Protein AF-A0A7K2YX66-F1 (afdb_monomer_lite)

Sequence (63 aa):
MTDALWSRLSQDARAEVDRLITEGRNIQAIVSMRESAGPPTPGIHACVDLLQWRFEELGLPSA

Structure (mmCIF, N/CA/C/O backbone):
data_AF-A0A7K2YX66-F1
#
_entry.id   AF-A0A7K2YX66-F1
#
loop_
_atom_site.group_PDB
_atom_site.id
_atom_site.type_symbol
_atom_site.label_atom_id
_atom_site.label_alt_id
_atom_site.label_comp_id
_atom_site.label_asym_id
_atom_site.label_entity_id
_atom_site.label_seq_id
_atom_site.pdbx_PDB_ins_code
_atom_site.Cartn_x
_atom_site.Cartn_y
_atom_site.Cartn_z
_atom_site.occupancy
_atom_site.B_iso_or_equiv
_atom_site.auth_seq_id
_atom_site.auth_comp_id
_atom_site.auth_asym_id
_atom_site.auth_atom_id
_atom_site.pdbx_PDB_model_num
ATOM 1 N N . MET A 1 1 ? -2.404 -10.734 -8.613 1.00 58.88 1 MET A N 1
ATOM 2 C CA . MET A 1 1 ? -1.072 -10.255 -9.070 1.00 58.88 1 MET A CA 1
ATOM 3 C C . MET A 1 1 ? -0.331 -9.460 -8.000 1.00 58.88 1 MET A C 1
ATOM 5 O O . MET A 1 1 ? 0.883 -9.339 -8.081 1.00 58.88 1 MET A O 1
ATOM 9 N N . THR A 1 2 ? -1.034 -8.969 -6.987 1.00 70.19 2 THR A N 1
ATOM 10 C CA . THR A 1 2 ? -0.506 -8.175 -5.880 1.00 70.19 2 THR A CA 1
ATOM 11 C C . THR A 1 2 ? 0.589 -8.860 -5.058 1.00 70.19 2 THR A C 1
ATOM 13 O O . THR A 1 2 ? 1.634 -8.266 -4.800 1.00 70.19 2 THR A O 1
ATOM 16 N N . ASP A 1 3 ? 0.410 -10.150 -4.766 1.00 75.00 3 ASP A N 1
ATOM 17 C CA . ASP A 1 3 ? 1.396 -10.992 -4.075 1.00 75.00 3 ASP A CA 1
ATOM 18 C C . ASP A 1 3 ? 2.748 -11.083 -4.820 1.00 75.00 3 ASP A C 1
ATOM 20 O O . ASP A 1 3 ? 3.818 -11.108 -4.212 1.00 75.00 3 ASP A O 1
ATOM 24 N N . ALA A 1 4 ? 2.731 -11.005 -6.156 1.00 86.19 4 ALA A N 1
ATOM 25 C CA . ALA A 1 4 ? 3.949 -11.017 -6.967 1.00 86.19 4 ALA A CA 1
ATOM 26 C C . ALA A 1 4 ? 4.756 -9.713 -6.846 1.00 86.19 4 ALA A C 1
ATOM 28 O O . ALA A 1 4 ? 5.976 -9.732 -6.983 1.00 86.19 4 ALA A O 1
ATOM 29 N N . LEU A 1 5 ? 4.105 -8.571 -6.597 1.00 91.06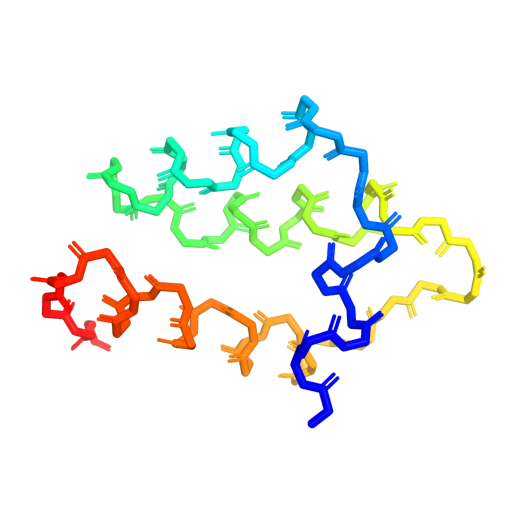 5 LEU A N 1
ATOM 30 C CA . LEU A 1 5 ? 4.814 -7.324 -6.305 1.00 91.06 5 LEU A CA 1
ATOM 31 C C . LEU A 1 5 ? 5.290 -7.295 -4.850 1.00 91.06 5 LEU A C 1
ATOM 33 O O . LEU A 1 5 ? 6.432 -6.928 -4.591 1.00 91.06 5 LEU A O 1
ATOM 37 N N . TRP A 1 6 ? 4.448 -7.733 -3.913 1.00 94.31 6 TRP A N 1
ATOM 38 C CA . TRP A 1 6 ? 4.798 -7.805 -2.495 1.00 94.31 6 TRP A CA 1
ATOM 39 C C . TRP A 1 6 ? 6.017 -8.698 -2.241 1.00 94.31 6 TRP A C 1
ATOM 41 O O . TRP A 1 6 ? 6.949 -8.306 -1.539 1.00 94.31 6 TRP A O 1
ATOM 51 N N . SER A 1 7 ? 6.064 -9.865 -2.887 1.00 93.25 7 SER A N 1
ATOM 52 C CA . SER A 1 7 ? 7.181 -10.811 -2.783 1.00 93.25 7 SER A CA 1
ATOM 53 C C . SER A 1 7 ? 8.511 -10.264 -3.315 1.00 93.25 7 SER A C 1
ATOM 55 O O . SER A 1 7 ? 9.566 -10.686 -2.841 1.00 93.25 7 SER A O 1
ATOM 57 N N . ARG A 1 8 ? 8.486 -9.290 -4.235 1.00 93.25 8 ARG A N 1
ATOM 58 C CA . ARG A 1 8 ? 9.692 -8.618 -4.755 1.00 93.25 8 ARG A CA 1
ATOM 59 C C . ARG A 1 8 ? 10.300 -7.619 -3.778 1.00 93.25 8 ARG A C 1
ATOM 61 O O . ARG A 1 8 ? 11.481 -7.311 -3.897 1.00 93.25 8 ARG A O 1
ATOM 68 N N . LEU A 1 9 ? 9.510 -7.100 -2.842 1.00 94.31 9 LEU A N 1
ATOM 69 C CA . LEU A 1 9 ? 10.007 -6.196 -1.813 1.00 94.31 9 LEU A CA 1
ATOM 70 C C . LEU A 1 9 ? 10.815 -6.986 -0.780 1.00 94.31 9 LEU A C 1
ATOM 72 O O . LEU A 1 9 ? 10.416 -8.087 -0.382 1.00 94.31 9 LEU A O 1
ATOM 76 N N . SER A 1 10 ? 11.929 -6.410 -0.324 1.00 95.06 10 SER A N 1
ATOM 77 C CA . SER A 1 10 ? 12.659 -6.915 0.840 1.00 95.06 10 SER A CA 1
ATOM 78 C C . SER A 1 10 ? 11.807 -6.796 2.105 1.00 95.06 10 SER A C 1
ATOM 80 O O . SER A 1 10 ? 10.818 -6.063 2.140 1.00 95.06 10 SER A O 1
ATOM 82 N N . GLN A 1 11 ? 12.196 -7.495 3.169 1.00 95.12 11 GLN A N 1
ATOM 83 C CA . GLN A 1 11 ? 11.489 -7.415 4.447 1.00 95.12 11 GLN A CA 1
ATOM 84 C C . GLN A 1 11 ? 11.431 -5.978 4.993 1.00 95.12 11 GLN A C 1
ATOM 86 O O . GLN A 1 11 ? 10.369 -5.544 5.433 1.00 95.12 11 GLN A O 1
ATOM 91 N N . ASP A 1 12 ? 12.530 -5.227 4.891 1.00 95.62 12 ASP A N 1
ATOM 92 C CA . ASP A 1 12 ? 12.584 -3.832 5.343 1.00 95.62 12 ASP A CA 1
ATOM 93 C C . ASP A 1 12 ? 11.657 -2.931 4.518 1.00 95.62 12 ASP A C 1
ATOM 95 O O . ASP A 1 12 ? 10.935 -2.104 5.070 1.00 95.62 12 ASP A O 1
ATOM 99 N N . ALA A 1 13 ? 11.607 -3.136 3.197 1.00 96.12 13 ALA A N 1
ATOM 100 C CA . ALA A 1 13 ? 10.706 -2.390 2.324 1.00 96.12 13 ALA A CA 1
ATOM 101 C C . ALA A 1 13 ? 9.231 -2.711 2.607 1.00 96.12 13 ALA A C 1
ATOM 103 O O . ALA A 1 13 ? 8.391 -1.816 2.587 1.00 96.12 13 ALA A O 1
ATOM 104 N N . ARG A 1 14 ? 8.906 -3.973 2.912 1.00 97.00 14 ARG A N 1
ATOM 105 C CA . ARG A 1 14 ? 7.552 -4.374 3.327 1.00 97.00 14 ARG A CA 1
ATOM 106 C C . ARG A 1 14 ? 7.142 -3.694 4.632 1.00 97.00 14 ARG A C 1
ATOM 108 O O . ARG A 1 14 ? 6.050 -3.140 4.704 1.00 97.00 14 ARG A O 1
ATOM 115 N N . ALA A 1 15 ? 8.030 -3.691 5.626 1.00 97.25 15 ALA A N 1
ATOM 116 C CA . ALA A 1 15 ? 7.780 -3.034 6.906 1.00 97.25 15 ALA A CA 1
ATOM 117 C C . ALA A 1 15 ? 7.578 -1.518 6.745 1.00 97.25 15 ALA A C 1
ATOM 119 O O . ALA A 1 15 ? 6.674 -0.949 7.355 1.00 97.25 15 ALA A O 1
ATOM 120 N N . GLU A 1 16 ? 8.375 -0.869 5.893 1.00 97.44 16 GLU A N 1
ATOM 121 C CA . GLU A 1 16 ? 8.224 0.559 5.606 1.00 97.44 16 GLU A CA 1
ATOM 122 C C . GLU A 1 16 ? 6.906 0.866 4.890 1.00 97.44 16 GLU A C 1
ATOM 124 O O . GLU A 1 16 ? 6.218 1.820 5.249 1.00 97.44 16 GLU A O 1
ATOM 129 N N . VAL A 1 17 ? 6.509 0.042 3.918 1.00 97.00 17 VAL A N 1
ATOM 130 C CA . VAL A 1 17 ? 5.210 0.180 3.248 1.00 97.00 17 VAL A CA 1
ATOM 131 C C . VAL A 1 17 ? 4.067 0.078 4.255 1.00 97.00 17 VAL A C 1
ATOM 133 O O . VAL A 1 17 ? 3.213 0.961 4.281 1.00 97.00 17 VAL A O 1
ATOM 136 N N . ASP A 1 18 ? 4.068 -0.932 5.124 1.00 97.56 18 ASP A N 1
ATOM 137 C CA . ASP A 1 18 ? 3.027 -1.095 6.146 1.00 97.56 18 ASP A CA 1
ATOM 138 C C . ASP A 1 18 ? 2.976 0.088 7.120 1.00 97.56 18 ASP A C 1
ATOM 140 O O . ASP A 1 18 ? 1.897 0.588 7.456 1.00 97.56 18 AS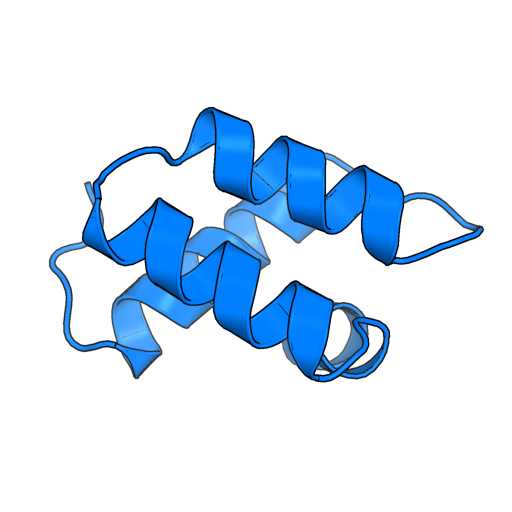P A O 1
ATOM 144 N N . ARG A 1 19 ? 4.141 0.598 7.5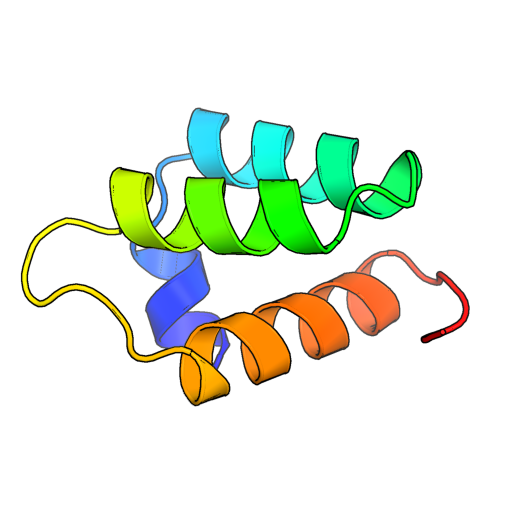34 1.00 97.75 19 ARG A N 1
ATOM 145 C CA . ARG A 1 19 ? 4.240 1.799 8.371 1.00 97.75 19 ARG A CA 1
ATOM 146 C C . ARG A 1 19 ? 3.635 3.020 7.676 1.00 97.75 19 ARG A C 1
ATOM 148 O O . ARG A 1 19 ? 2.840 3.741 8.266 1.00 97.75 19 ARG A O 1
ATOM 155 N N . LEU A 1 20 ? 3.962 3.244 6.407 1.00 97.88 20 LEU A N 1
ATOM 156 C CA . LEU A 1 20 ? 3.416 4.366 5.643 1.00 97.88 20 LEU A CA 1
ATOM 157 C C . LEU A 1 20 ? 1.897 4.252 5.467 1.00 97.88 20 LEU A C 1
ATOM 159 O O . LEU A 1 20 ? 1.202 5.262 5.550 1.00 97.88 20 LEU A O 1
ATOM 163 N N . ILE A 1 21 ? 1.373 3.042 5.273 1.00 96.38 21 ILE A N 1
ATOM 164 C CA . ILE A 1 21 ? -0.070 2.790 5.150 1.00 96.38 21 ILE A CA 1
ATOM 165 C C . ILE A 1 21 ? -0.790 3.071 6.470 1.00 96.38 21 ILE A C 1
ATOM 167 O O . ILE A 1 21 ? -1.783 3.795 6.486 1.00 96.38 21 ILE A O 1
ATOM 171 N N . THR A 1 22 ? -0.266 2.559 7.585 1.00 96.00 22 THR A N 1
ATOM 172 C CA . THR A 1 22 ? -0.833 2.803 8.925 1.00 96.00 22 THR A CA 1
ATOM 173 C C . THR A 1 22 ? -0.791 4.281 9.331 1.00 96.00 22 THR A C 1
ATOM 175 O O . THR A 1 22 ? -1.680 4.744 10.040 1.00 96.00 22 THR A O 1
ATOM 178 N N . GLU A 1 23 ? 0.177 5.052 8.827 1.00 96.19 23 GLU A N 1
ATOM 179 C CA . GLU A 1 23 ? 0.259 6.513 8.984 1.00 96.19 23 GLU A CA 1
ATOM 180 C C . GLU A 1 23 ? -0.650 7.302 8.013 1.00 96.19 23 GLU A C 1
ATOM 182 O O . GLU A 1 23 ? -0.668 8.534 8.053 1.00 96.19 23 GLU A O 1
ATOM 187 N N . GLY A 1 24 ? -1.379 6.638 7.106 1.00 94.88 24 GLY A N 1
ATOM 188 C CA . GLY A 1 24 ? -2.212 7.282 6.078 1.00 94.88 24 GLY A CA 1
ATOM 189 C C . GLY A 1 24 ? -1.417 7.936 4.936 1.00 94.88 24 GLY A C 1
ATOM 190 O O . GLY A 1 24 ? -1.945 8.748 4.173 1.00 94.88 24 GLY A O 1
ATOM 191 N N . ARG A 1 25 ? -0.131 7.603 4.792 1.00 96.94 25 ARG A N 1
ATOM 192 C CA . ARG A 1 25 ? 0.820 8.183 3.827 1.00 96.94 25 ARG A CA 1
ATOM 193 C C . ARG A 1 25 ? 0.870 7.379 2.525 1.00 96.94 25 ARG A C 1
ATOM 195 O O . ARG A 1 25 ? 1.922 6.919 2.079 1.00 96.94 25 ARG A O 1
ATOM 202 N N . ASN A 1 26 ? -0.288 7.241 1.885 1.00 95.69 26 ASN A N 1
ATOM 203 C CA . ASN A 1 26 ? -0.506 6.358 0.731 1.00 95.69 26 ASN A CA 1
ATOM 204 C C . ASN A 1 26 ? 0.395 6.662 -0.476 1.00 95.69 26 ASN A C 1
ATOM 206 O O . ASN A 1 26 ? 0.904 5.748 -1.123 1.00 95.69 26 ASN A O 1
ATOM 210 N N . ILE A 1 27 ? 0.632 7.942 -0.776 1.00 96.56 27 ILE A N 1
ATOM 211 C CA . ILE A 1 27 ? 1.495 8.338 -1.901 1.00 96.56 27 ILE A CA 1
ATOM 212 C C . ILE A 1 27 ? 2.939 7.901 -1.636 1.00 96.56 27 ILE A C 1
ATOM 214 O O . ILE A 1 27 ? 3.599 7.369 -2.527 1.00 96.56 27 ILE A O 1
ATOM 218 N N . GLN A 1 28 ? 3.428 8.082 -0.409 1.00 97.62 28 GLN A N 1
ATOM 219 C CA . GLN A 1 28 ? 4.773 7.665 -0.024 1.00 97.62 28 GLN A CA 1
ATOM 220 C C . GLN A 1 28 ? 4.906 6.143 -0.009 1.00 97.62 28 GLN A C 1
ATOM 222 O O . GLN A 1 28 ? 5.940 5.637 -0.436 1.00 97.62 28 GLN A O 1
ATOM 227 N N . ALA A 1 29 ? 3.864 5.412 0.401 1.00 97.31 29 ALA A N 1
ATOM 228 C CA . ALA A 1 29 ? 3.841 3.955 0.297 1.00 97.31 29 ALA A CA 1
ATOM 229 C C . ALA A 1 29 ? 4.008 3.505 -1.165 1.00 97.31 29 ALA A C 1
ATOM 231 O O . ALA A 1 29 ? 4.861 2.672 -1.459 1.00 97.31 29 ALA A O 1
ATOM 232 N N . ILE A 1 30 ? 3.282 4.125 -2.105 1.00 96.44 30 ILE A N 1
ATOM 233 C CA . ILE A 1 30 ? 3.410 3.842 -3.545 1.00 96.44 30 ILE A CA 1
ATOM 234 C C . ILE A 1 30 ? 4.816 4.170 -4.064 1.00 96.44 30 ILE A C 1
ATOM 236 O O . ILE A 1 30 ? 5.382 3.388 -4.828 1.00 96.44 30 ILE A O 1
ATOM 240 N N . VAL A 1 31 ? 5.402 5.303 -3.664 1.00 96.56 31 VAL A N 1
ATOM 241 C CA . VAL A 1 31 ? 6.784 5.652 -4.042 1.00 96.56 31 VAL A CA 1
ATOM 242 C C . VAL A 1 31 ? 7.762 4.594 -3.526 1.00 96.56 31 VAL A C 1
ATOM 244 O O . VAL A 1 31 ? 8.529 4.050 -4.320 1.00 96.56 31 VAL A O 1
ATOM 247 N N . SER A 1 32 ? 7.659 4.223 -2.247 1.00 96.50 32 SER A N 1
ATOM 248 C CA . SER A 1 32 ? 8.506 3.203 -1.619 1.00 96.50 32 SER A CA 1
ATOM 249 C C . SER A 1 32 ? 8.411 1.848 -2.332 1.00 96.50 32 SER A C 1
ATOM 251 O O . SER A 1 32 ? 9.440 1.241 -2.643 1.00 96.50 32 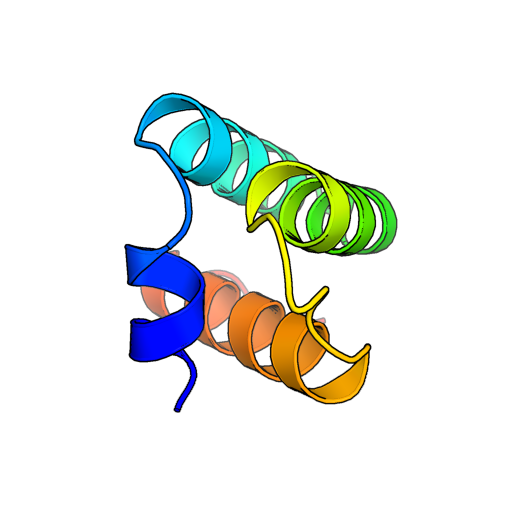SER A O 1
ATOM 253 N N . MET A 1 33 ? 7.198 1.410 -2.699 1.00 95.88 33 MET A N 1
ATOM 254 C CA . MET A 1 33 ? 6.985 0.191 -3.492 1.00 95.88 33 MET A CA 1
ATOM 255 C C . MET A 1 33 ? 7.730 0.244 -4.832 1.00 95.88 33 MET A C 1
ATOM 257 O O . MET A 1 33 ? 8.338 -0.742 -5.245 1.00 95.88 33 MET A O 1
ATOM 261 N N . ARG A 1 34 ? 7.687 1.381 -5.535 1.00 95.44 34 ARG A N 1
ATOM 262 C CA . ARG A 1 34 ? 8.307 1.526 -6.863 1.00 95.44 34 ARG A CA 1
ATOM 263 C C . ARG A 1 34 ? 9.825 1.563 -6.803 1.00 95.44 34 ARG A C 1
ATOM 265 O O . ARG A 1 34 ? 10.465 0.986 -7.6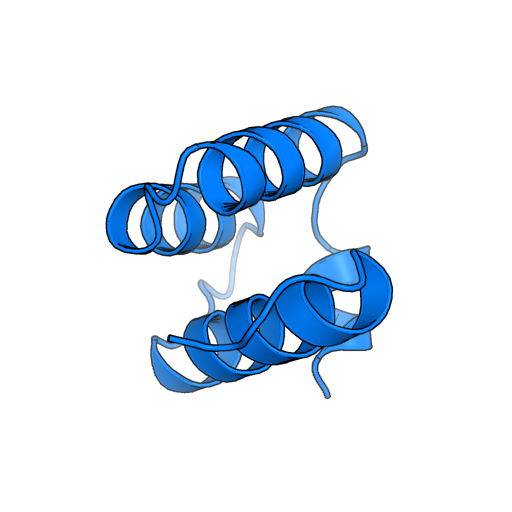79 1.00 95.44 34 ARG A O 1
ATOM 272 N N . GLU A 1 35 ? 10.381 2.227 -5.798 1.00 94.81 35 GLU A N 1
ATOM 273 C CA . GLU A 1 35 ? 11.829 2.326 -5.599 1.00 94.81 35 GLU A CA 1
ATOM 274 C C . GLU A 1 35 ? 12.423 0.996 -5.125 1.00 94.81 35 GLU A C 1
ATOM 276 O O . GLU A 1 35 ? 13.490 0.594 -5.586 1.00 94.81 35 GLU A O 1
ATOM 281 N N . SER A 1 36 ? 11.697 0.264 -4.278 1.00 94.88 36 SER A N 1
ATOM 282 C CA . SER A 1 36 ? 12.202 -0.958 -3.643 1.00 94.88 36 SER A CA 1
ATOM 283 C C . SER A 1 36 ? 11.957 -2.240 -4.448 1.00 94.88 36 SER A C 1
ATOM 285 O O . SER A 1 36 ? 12.610 -3.248 -4.198 1.00 94.88 36 SER A O 1
ATOM 287 N N . ALA A 1 37 ? 11.044 -2.240 -5.426 1.00 92.38 37 ALA A N 1
ATOM 288 C CA . ALA A 1 37 ? 10.715 -3.439 -6.210 1.00 92.38 37 ALA A CA 1
ATOM 289 C C . ALA A 1 37 ? 11.764 -3.821 -7.272 1.00 92.38 37 ALA A C 1
ATOM 291 O O . ALA A 1 37 ? 11.661 -4.899 -7.873 1.00 92.38 37 ALA A O 1
ATOM 292 N N . GLY A 1 38 ? 12.738 -2.945 -7.542 1.00 88.81 38 GLY A N 1
ATOM 293 C CA . GLY A 1 38 ? 13.743 -3.126 -8.591 1.00 88.81 38 GLY A CA 1
ATOM 294 C C . GLY A 1 38 ? 13.160 -3.218 -10.016 1.00 88.81 38 GLY A C 1
ATOM 295 O O . GLY A 1 38 ? 11.946 -3.110 -10.216 1.00 88.81 38 GLY A O 1
ATOM 296 N N . PRO A 1 39 ? 14.003 -3.405 -11.048 1.00 87.81 39 PRO A N 1
ATOM 297 C CA . PRO A 1 39 ? 13.544 -3.554 -12.428 1.00 87.81 39 PRO A CA 1
ATOM 298 C C . PRO A 1 39 ? 12.817 -4.895 -12.686 1.00 87.81 39 PRO A C 1
ATOM 300 O O . PRO A 1 39 ? 13.265 -5.928 -12.195 1.00 87.81 39 PRO A O 1
ATOM 303 N N . PRO A 1 40 ? 11.737 -4.916 -13.493 1.00 90.12 40 PRO A N 1
ATOM 304 C CA . PRO A 1 40 ? 11.074 -3.750 -14.069 1.00 90.12 40 PRO A CA 1
ATOM 305 C C . PRO A 1 40 ? 10.265 -3.000 -13.006 1.00 90.12 40 PRO A C 1
ATOM 307 O O . PRO A 1 40 ? 9.540 -3.617 -12.218 1.00 90.12 40 PRO A O 1
ATOM 310 N N . THR A 1 41 ? 10.370 -1.670 -13.008 1.00 91.75 41 THR A N 1
ATOM 311 C CA . THR A 1 41 ? 9.637 -0.813 -12.072 1.00 91.75 41 THR A CA 1
ATOM 312 C C . THR A 1 41 ? 8.132 -1.055 -12.215 1.00 91.75 41 THR A C 1
ATOM 314 O O . THR A 1 41 ? 7.617 -1.007 -13.336 1.00 91.75 41 THR A O 1
ATOM 317 N N . PRO A 1 42 ? 7.406 -1.304 -11.113 1.00 93.50 42 PRO A N 1
ATOM 318 C CA . PRO A 1 42 ? 5.972 -1.525 -11.176 1.00 93.50 42 PRO A CA 1
ATOM 319 C C . PRO A 1 42 ? 5.236 -0.264 -11.649 1.00 93.50 42 PRO A C 1
ATOM 321 O O . PRO A 1 42 ? 5.605 0.877 -11.335 1.00 93.50 42 PRO A O 1
ATOM 324 N N . GLY A 1 43 ? 4.181 -0.489 -12.431 1.00 95.06 43 GLY A N 1
ATOM 325 C CA . GLY A 1 43 ? 3.249 0.559 -12.832 1.00 95.06 43 GLY A CA 1
ATOM 326 C C . GLY A 1 43 ? 2.395 1.029 -11.654 1.00 95.06 43 GLY A C 1
ATOM 327 O O . GLY A 1 43 ? 2.202 0.294 -10.688 1.00 95.06 43 GLY A O 1
ATOM 328 N N . ILE A 1 44 ? 1.847 2.242 -11.759 1.00 95.19 44 ILE A N 1
ATOM 329 C CA . ILE A 1 44 ? 1.039 2.849 -10.690 1.00 95.19 44 ILE A CA 1
ATOM 330 C C . ILE A 1 44 ? -0.156 1.970 -10.310 1.00 95.19 44 ILE A C 1
ATOM 332 O O . ILE A 1 44 ? -0.382 1.763 -9.126 1.00 95.19 44 ILE A O 1
ATOM 336 N N . HIS A 1 45 ? -0.861 1.391 -11.287 1.00 94.69 45 HIS A N 1
ATOM 337 C CA . HIS A 1 45 ? -1.997 0.504 -11.016 1.00 94.69 45 HIS A CA 1
ATOM 338 C C . HIS A 1 45 ? -1.611 -0.696 -10.144 1.00 94.69 45 HIS A C 1
ATOM 340 O O . HIS A 1 45 ? -2.268 -0.950 -9.147 1.00 94.69 45 HIS A O 1
ATOM 346 N N . ALA A 1 46 ? -0.480 -1.350 -10.428 1.00 94.38 46 ALA A N 1
ATOM 347 C CA . ALA A 1 46 ? -0.009 -2.469 -9.612 1.00 94.38 46 ALA A CA 1
ATOM 348 C C . ALA A 1 46 ? 0.346 -2.047 -8.174 1.00 94.38 46 ALA A C 1
ATOM 350 O O . ALA A 1 46 ? 0.155 -2.819 -7.238 1.00 94.38 46 ALA A O 1
ATOM 351 N N . CYS A 1 47 ? 0.858 -0.827 -7.985 1.00 95.75 47 CYS A N 1
ATOM 352 C CA . CYS A 1 47 ? 1.116 -0.281 -6.652 1.00 95.75 47 CYS A CA 1
ATOM 353 C C . CYS A 1 47 ? -0.174 0.091 -5.913 1.00 95.75 47 CYS A C 1
ATOM 355 O O . CYS A 1 47 ? -0.237 -0.091 -4.705 1.00 95.75 47 CYS A O 1
ATOM 357 N N . VAL A 1 48 ? -1.196 0.588 -6.614 1.00 95.62 48 VAL A N 1
ATOM 358 C CA . VAL A 1 48 ? -2.517 0.867 -6.028 1.00 95.62 48 VAL A CA 1
ATOM 359 C C . VAL A 1 48 ? -3.213 -0.434 -5.627 1.00 95.62 48 VAL A C 1
ATOM 361 O O . VAL A 1 48 ? -3.714 -0.523 -4.511 1.00 95.62 48 VAL A O 1
ATOM 364 N N . ASP A 1 49 ? -3.155 -1.468 -6.467 1.00 95.44 49 ASP A N 1
ATOM 365 C CA . ASP A 1 49 ? -3.679 -2.797 -6.132 1.00 95.44 49 ASP A CA 1
ATOM 366 C C . ASP A 1 49 ? -2.967 -3.377 -4.898 1.00 95.44 49 ASP A C 1
ATOM 368 O O . ASP A 1 49 ? -3.596 -3.993 -4.038 1.00 95.44 49 ASP A O 1
ATOM 372 N N . LEU A 1 50 ? -1.649 -3.157 -4.783 1.00 95.44 50 LEU A N 1
ATOM 373 C CA . LEU A 1 50 ? -0.870 -3.528 -3.599 1.00 95.44 50 LEU A CA 1
ATOM 374 C C . LEU A 1 50 ? -1.237 -2.732 -2.363 1.00 95.44 50 LEU A C 1
ATOM 376 O O . LEU A 1 50 ? -1.395 -3.319 -1.297 1.00 95.44 50 LEU A O 1
ATOM 380 N N . LEU A 1 51 ? -1.415 -1.428 -2.507 1.00 95.56 51 LEU A N 1
ATOM 381 C CA . LEU A 1 51 ? -1.875 -0.574 -1.430 1.00 95.56 51 LEU A CA 1
ATOM 382 C C . LEU A 1 51 ? -3.220 -1.073 -0.885 1.00 95.56 51 LEU A C 1
ATOM 384 O O . LEU A 1 51 ? -3.333 -1.294 0.316 1.00 95.56 51 LEU A O 1
ATOM 388 N N . GLN A 1 52 ? -4.199 -1.320 -1.760 1.00 94.94 52 GLN A N 1
ATOM 389 C CA . GLN A 1 52 ? -5.519 -1.811 -1.365 1.00 94.94 52 GLN A CA 1
ATOM 390 C C . GLN A 1 52 ? -5.440 -3.170 -0.662 1.00 94.94 52 GLN A C 1
ATOM 392 O O . GLN A 1 52 ? -5.994 -3.332 0.421 1.00 94.94 52 GLN A O 1
ATOM 397 N N . TRP A 1 53 ? -4.699 -4.125 -1.226 1.00 95.06 53 TRP A N 1
ATOM 398 C CA . TRP A 1 53 ? -4.509 -5.428 -0.587 1.00 95.06 53 TRP A CA 1
ATOM 399 C C . TRP A 1 53 ? -3.860 -5.303 0.799 1.00 95.06 53 TRP A C 1
ATOM 401 O O . TRP A 1 53 ? -4.242 -6.007 1.728 1.00 95.06 53 TRP A O 1
ATOM 411 N N . ARG A 1 54 ? -2.912 -4.373 0.983 1.00 95.69 54 ARG A N 1
ATOM 412 C CA . ARG A 1 54 ? -2.325 -4.111 2.305 1.00 95.69 54 ARG A CA 1
ATOM 413 C C . ARG A 1 54 ? -3.316 -3.476 3.277 1.00 95.69 54 ARG A C 1
ATOM 415 O O . ARG A 1 54 ? -3.275 -3.831 4.448 1.00 95.69 54 ARG A O 1
ATOM 422 N N . PHE A 1 55 ? -4.212 -2.595 2.829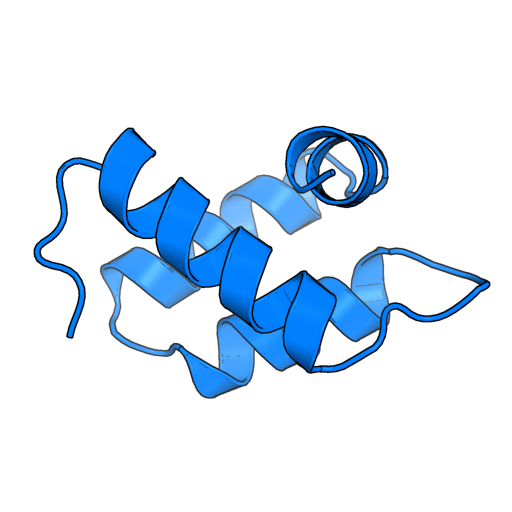 1.00 94.75 55 PHE A N 1
ATOM 423 C CA . PHE A 1 55 ? -5.303 -2.093 3.676 1.00 94.75 55 PHE A CA 1
ATOM 424 C C . PHE A 1 55 ? -6.170 -3.241 4.210 1.00 94.75 55 PHE A C 1
ATOM 426 O O . PHE A 1 55 ? -6.428 -3.300 5.411 1.00 94.75 55 PHE A O 1
ATOM 433 N N . GLU A 1 56 ? -6.547 -4.178 3.338 1.00 94.12 56 GLU A N 1
ATOM 434 C CA . GLU A 1 56 ? -7.342 -5.358 3.698 1.00 94.12 56 GLU A CA 1
ATOM 435 C C . GLU A 1 56 ? -6.601 -6.256 4.704 1.00 94.12 56 GLU A C 1
ATOM 437 O O . GLU A 1 56 ? -7.143 -6.581 5.760 1.00 94.12 56 GLU A O 1
ATOM 442 N N . GLU A 1 57 ? -5.337 -6.588 4.432 1.00 94.50 57 GLU A N 1
ATOM 443 C CA . GLU A 1 57 ? -4.507 -7.433 5.306 1.00 94.50 57 GLU A CA 1
ATOM 444 C C . GLU A 1 57 ? -4.208 -6.794 6.672 1.00 94.50 57 GLU A C 1
ATOM 446 O O . GLU A 1 57 ? -4.067 -7.495 7.673 1.00 94.50 57 GLU A O 1
ATOM 451 N N . LEU A 1 58 ? -4.103 -5.464 6.730 1.00 93.69 58 LEU A N 1
ATOM 452 C CA . LEU A 1 58 ? -3.886 -4.716 7.972 1.00 93.69 58 LEU A CA 1
ATOM 453 C C . LEU A 1 58 ? -5.196 -4.409 8.719 1.00 93.69 58 LEU A C 1
ATOM 455 O O . LEU A 1 58 ? -5.151 -3.820 9.799 1.00 93.69 58 LEU A O 1
ATOM 459 N N . GLY A 1 59 ? -6.357 -4.790 8.172 1.00 93.75 59 GLY A N 1
ATOM 460 C CA . GLY A 1 59 ? -7.669 -4.512 8.764 1.00 93.75 59 GLY A CA 1
ATOM 461 C C . GLY A 1 59 ? -8.006 -3.020 8.830 1.00 93.75 59 GLY A C 1
ATOM 462 O O . GLY A 1 59 ? -8.757 -2.588 9.706 1.00 93.75 59 GLY A O 1
ATOM 463 N N . LEU A 1 60 ? -7.424 -2.221 7.936 1.00 89.62 60 LEU A N 1
ATOM 464 C CA . LEU A 1 60 ? -7.615 -0.778 7.872 1.00 89.62 60 LEU A CA 1
ATOM 465 C C . LEU A 1 60 ? -8.754 -0.440 6.898 1.00 89.62 60 LEU A C 1
ATOM 467 O O . LEU A 1 60 ? -8.898 -1.100 5.867 1.00 89.62 60 LEU A O 1
ATOM 471 N N . PRO A 1 61 ? -9.555 0.606 7.171 1.00 79.88 61 PRO A N 1
ATOM 472 C CA . PRO A 1 61 ? -10.533 1.075 6.202 1.00 79.88 61 PRO A CA 1
ATOM 473 C C . PRO A 1 61 ? -9.796 1.572 4.955 1.00 79.88 61 PRO A C 1
ATOM 475 O O . PRO A 1 61 ? -8.958 2.470 5.044 1.00 79.88 61 PRO A O 1
ATOM 478 N N . SER A 1 62 ? -10.098 0.983 3.797 1.00 65.44 62 SER A N 1
ATOM 479 C CA . SER A 1 62 ? -9.636 1.511 2.515 1.00 65.44 62 SER A CA 1
ATOM 480 C C . SER A 1 62 ? -10.236 2.906 2.330 1.00 65.44 62 SER A C 1
ATOM 482 O O . SER A 1 62 ? -11.463 3.042 2.334 1.00 65.44 62 SER A O 1
ATOM 484 N N . ALA A 1 63 ? -9.374 3.921 2.248 1.00 59.59 63 ALA A N 1
ATOM 485 C CA . ALA A 1 63 ? -9.772 5.309 2.015 1.00 59.59 63 ALA A CA 1
ATOM 486 C C . ALA A 1 63 ? -10.421 5.506 0.638 1.00 59.59 63 ALA A C 1
ATOM 488 O O . ALA A 1 63 ? -9.980 4.832 -0.321 1.00 59.59 63 ALA A O 1
#

Foldseek 3Di:
DLVVLLVLADPVLNVVLLVCLVVVNLVVSLVSSQVRSDPPRDDSVSSVVNSVVSCVVVVHPDD

pLDDT: mean 92.24, std 8.49, range [58.88, 97.88]

Secondary structure (DSSP, 8-state):
-HHHHHTTS-HHHHHHHHHHHHTT-HHHHHHHHHHHT-SSPPPHHHHHHHHHHHHHHTTPPP-

Radius of gyration: 10.3 Å; chains: 1; bounding box: 24×19×23 Å